Protein AF-K0W3X6-F1 (afdb_monomer_lite)

Radius of gyration: 17.34 Å; chains: 1; bounding box: 34×42×47 Å

Structure (mmCIF, N/CA/C/O backbone):
data_AF-K0W3X6-F1
#
_en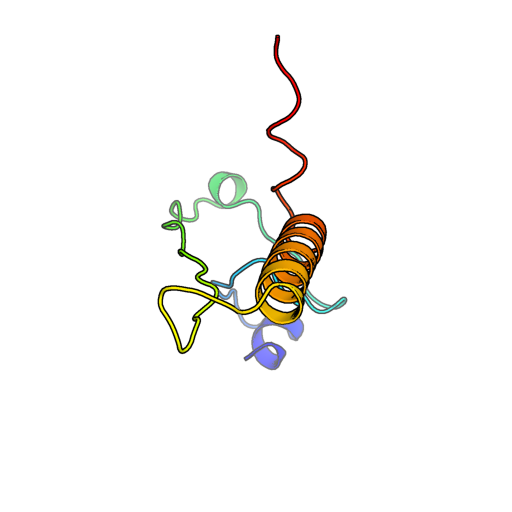try.id   AF-K0W3X6-F1
#
loop_
_atom_site.group_PDB
_atom_site.id
_atom_site.type_symbol
_atom_site.label_atom_id
_atom_site.label_alt_id
_atom_site.label_comp_id
_atom_site.label_asym_id
_atom_site.label_entity_id
_atom_site.label_seq_id
_atom_site.pdbx_PDB_ins_code
_atom_site.Cartn_x
_atom_site.Cartn_y
_atom_site.Cartn_z
_atom_site.occupancy
_atom_site.B_iso_or_equiv
_atom_site.auth_seq_id
_atom_site.auth_comp_id
_atom_site.auth_asym_id
_atom_site.auth_atom_id
_atom_site.pdbx_PDB_model_num
ATOM 1 N N . LEU A 1 1 ? 3.368 -12.823 -10.098 1.00 67.69 1 LEU A N 1
ATOM 2 C CA . LEU A 1 1 ? 3.283 -11.797 -11.165 1.00 67.69 1 LEU A CA 1
ATOM 3 C C . LEU A 1 1 ? 4.572 -10.984 -11.341 1.00 67.69 1 LEU A C 1
ATOM 5 O O . LEU A 1 1 ? 4.941 -10.741 -12.476 1.00 67.69 1 LEU A O 1
ATOM 9 N N . TRP A 1 2 ? 5.312 -10.634 -10.278 1.00 80.31 2 TRP A N 1
ATOM 10 C CA . TRP A 1 2 ? 6.593 -9.913 -10.414 1.00 80.31 2 TRP A CA 1
ATOM 11 C C . TRP A 1 2 ? 7.682 -10.638 -11.219 1.00 80.31 2 TRP A C 1
ATOM 13 O O . TRP A 1 2 ? 8.534 -9.973 -11.790 1.00 80.31 2 TRP A O 1
ATOM 23 N N . ALA A 1 3 ? 7.657 -11.974 -11.289 1.00 83.06 3 ALA A N 1
ATOM 24 C CA . ALA A 1 3 ? 8.697 -12.760 -11.954 1.00 83.06 3 ALA A CA 1
ATOM 25 C C . ALA A 1 3 ? 8.883 -12.392 -13.439 1.00 83.06 3 ALA A C 1
ATOM 27 O O . ALA A 1 3 ? 10.004 -12.131 -13.857 1.00 83.06 3 ALA A O 1
ATOM 28 N N . ALA A 1 4 ? 7.797 -12.300 -14.216 1.00 86.31 4 ALA A N 1
ATOM 29 C CA . ALA A 1 4 ? 7.874 -11.968 -15.641 1.00 86.31 4 ALA A CA 1
ATOM 30 C C . ALA A 1 4 ? 8.371 -10.531 -15.875 1.00 86.31 4 ALA A C 1
ATOM 32 O O . ALA A 1 4 ? 9.247 -10.305 -16.706 1.00 86.31 4 ALA A O 1
ATOM 33 N N . THR A 1 5 ? 7.871 -9.566 -15.095 1.00 90.00 5 THR A N 1
ATOM 34 C CA . THR A 1 5 ? 8.303 -8.162 -15.179 1.00 90.00 5 THR A CA 1
ATOM 35 C C . THR A 1 5 ? 9.764 -7.994 -14.763 1.00 90.00 5 THR A C 1
ATOM 37 O O . THR A 1 5 ? 10.514 -7.291 -15.431 1.00 90.00 5 THR A O 1
ATOM 40 N N . ALA A 1 6 ? 10.201 -8.677 -13.700 1.00 88.19 6 ALA A N 1
ATOM 41 C CA . ALA A 1 6 ? 11.591 -8.647 -13.247 1.00 88.19 6 ALA A CA 1
ATOM 42 C C . ALA A 1 6 ? 12.553 -9.341 -14.228 1.00 88.19 6 ALA A C 1
ATOM 44 O O . ALA A 1 6 ? 13.724 -8.983 -14.280 1.00 88.19 6 ALA A O 1
ATOM 45 N N . ALA A 1 7 ? 12.063 -10.306 -15.012 1.00 90.12 7 ALA A N 1
ATOM 46 C CA . ALA A 1 7 ? 12.813 -10.956 -16.086 1.00 90.12 7 ALA A CA 1
ATOM 47 C C . ALA A 1 7 ? 12.818 -10.156 -17.406 1.00 90.12 7 ALA A C 1
ATOM 49 O O . ALA A 1 7 ? 13.415 -10.603 -18.379 1.00 90.12 7 ALA A O 1
ATOM 50 N N . GLY A 1 8 ? 12.151 -8.996 -17.465 1.00 88.69 8 GLY A N 1
ATOM 51 C CA . GLY A 1 8 ? 12.092 -8.162 -18.671 1.00 88.69 8 GLY A CA 1
ATOM 52 C C . GLY A 1 8 ? 11.132 -8.666 -19.753 1.00 88.69 8 GLY A C 1
ATOM 53 O O . GLY A 1 8 ? 11.188 -8.187 -20.880 1.00 88.69 8 GLY A O 1
ATOM 54 N N . LEU A 1 9 ? 10.234 -9.601 -19.429 1.00 90.81 9 LEU A N 1
ATOM 55 C CA . LEU A 1 9 ? 9.313 -10.221 -20.393 1.00 90.81 9 LEU A CA 1
ATOM 56 C C . LEU A 1 9 ? 8.011 -9.428 -20.607 1.00 90.81 9 LEU A C 1
ATOM 58 O O . LEU A 1 9 ? 7.146 -9.858 -21.364 1.00 90.81 9 LEU A O 1
ATOM 62 N N . GLY A 1 10 ? 7.837 -8.290 -19.932 1.00 89.44 10 GLY A N 1
ATOM 63 C CA . GLY A 1 10 ? 6.669 -7.429 -20.104 1.00 89.44 10 GLY A CA 1
ATOM 64 C C . GLY A 1 10 ? 6.509 -6.376 -19.011 1.00 89.44 10 GLY A C 1
ATOM 65 O O . GLY A 1 10 ? 7.312 -6.286 -18.081 1.00 89.44 10 GLY A O 1
ATOM 66 N N . VAL A 1 11 ? 5.430 -5.598 -19.110 1.00 90.25 11 VAL A N 1
ATOM 67 C CA . VAL A 1 11 ? 5.031 -4.564 -18.140 1.00 90.25 11 VAL A CA 1
ATOM 68 C C . VAL A 1 11 ? 3.731 -4.957 -17.438 1.00 90.25 11 VAL A C 1
ATOM 70 O O . VAL A 1 11 ? 2.936 -5.724 -17.974 1.00 90.25 11 VAL A O 1
ATOM 73 N N . THR A 1 12 ? 3.501 -4.448 -16.227 1.00 89.94 12 THR A N 1
ATOM 74 C CA . THR A 1 12 ? 2.274 -4.717 -15.461 1.00 89.94 12 THR A CA 1
ATOM 75 C C . THR A 1 12 ? 1.755 -3.446 -14.804 1.00 89.94 12 THR A C 1
ATOM 77 O O . THR A 1 12 ? 2.534 -2.633 -14.310 1.00 89.94 12 THR A O 1
ATOM 80 N N . ILE A 1 13 ? 0.430 -3.307 -14.738 1.00 89.31 13 ILE A N 1
ATOM 81 C CA . ILE A 1 13 ? -0.240 -2.250 -13.973 1.00 89.31 13 ILE A CA 1
ATOM 82 C C . ILE A 1 13 ? -0.344 -2.691 -12.512 1.00 89.31 13 ILE A C 1
ATOM 84 O O . ILE A 1 13 ? -0.816 -3.794 -12.221 1.00 89.31 13 ILE A O 1
ATOM 88 N N . ARG A 1 14 ? 0.119 -1.847 -11.587 1.00 87.44 14 ARG A N 1
ATOM 89 C CA . ARG A 1 14 ? 0.075 -2.082 -10.137 1.00 87.44 14 ARG A CA 1
ATOM 90 C C . ARG A 1 14 ? -0.077 -0.755 -9.402 1.00 87.44 14 ARG A C 1
ATOM 92 O O . ARG A 1 14 ? 0.292 0.294 -9.922 1.00 87.44 14 ARG A O 1
ATOM 99 N N . THR A 1 15 ? -0.573 -0.814 -8.169 1.00 85.88 15 THR A N 1
ATOM 100 C CA . THR A 1 15 ? -0.367 0.289 -7.230 1.00 85.88 15 THR A CA 1
ATOM 101 C C . THR A 1 15 ? 1.129 0.394 -6.924 1.00 85.88 15 THR A C 1
ATOM 103 O O . THR A 1 15 ? 1.840 -0.614 -6.980 1.00 85.88 15 THR A O 1
ATOM 106 N N . PRO A 1 16 ? 1.640 1.579 -6.570 1.00 79.12 16 PRO A N 1
ATOM 107 C CA . PRO A 1 16 ? 3.061 1.743 -6.280 1.00 79.12 16 PRO A CA 1
ATOM 108 C C . PRO A 1 16 ? 3.471 1.145 -4.915 1.00 79.12 16 PRO A C 1
ATOM 110 O O . PRO A 1 16 ? 4.595 1.328 -4.457 1.00 79.12 16 PRO A O 1
ATOM 113 N N . VAL A 1 17 ? 2.563 0.416 -4.259 1.00 83.69 17 VAL A N 1
ATOM 114 C CA . VAL A 1 17 ? 2.774 -0.240 -2.967 1.00 83.69 17 VAL A CA 1
ATOM 115 C C . VAL A 1 17 ? 3.572 -1.525 -3.149 1.00 83.69 17 VAL A C 1
ATOM 117 O O . VAL A 1 17 ? 3.209 -2.387 -3.950 1.00 83.69 17 VAL A O 1
ATOM 120 N N . GLY A 1 18 ? 4.627 -1.679 -2.347 1.00 82.81 18 GLY A N 1
ATOM 121 C CA . GLY A 1 18 ? 5.410 -2.914 -2.299 1.00 82.81 18 GLY A CA 1
ATOM 122 C C . GLY A 1 18 ? 6.170 -3.204 -3.594 1.00 82.81 18 GLY A C 1
ATOM 123 O O . GLY A 1 18 ? 6.252 -4.365 -3.993 1.00 82.81 18 GLY A O 1
ATOM 124 N N . LEU A 1 19 ? 6.687 -2.163 -4.260 1.00 86.94 19 LEU A N 1
ATOM 125 C CA . LEU A 1 19 ? 7.538 -2.288 -5.445 1.00 86.94 19 LEU A CA 1
ATOM 126 C C . LEU A 1 19 ? 8.848 -3.027 -5.086 1.00 86.94 19 LEU A C 1
ATOM 128 O O . LEU A 1 19 ? 9.620 -2.523 -4.268 1.00 86.94 19 LEU A O 1
ATOM 132 N N . PRO A 1 20 ? 9.133 -4.204 -5.673 1.00 86.81 20 PRO A N 1
ATOM 133 C CA . PRO A 1 20 ? 10.395 -4.902 -5.440 1.00 86.81 20 PRO A CA 1
ATOM 134 C C . PRO A 1 20 ? 11.595 -4.143 -6.018 1.00 86.81 20 PRO A C 1
ATOM 136 O O . PRO A 1 20 ? 11.499 -3.556 -7.089 1.00 86.81 20 PRO A O 1
ATOM 139 N N . ALA A 1 21 ? 12.768 -4.272 -5.393 1.00 87.19 21 ALA A N 1
ATOM 140 C CA . ALA A 1 21 ? 13.995 -3.584 -5.823 1.00 87.19 21 ALA A CA 1
ATOM 141 C C . ALA A 1 21 ? 14.437 -3.882 -7.273 1.00 87.19 21 ALA A C 1
ATOM 143 O O . ALA A 1 21 ? 15.140 -3.085 -7.884 1.00 87.19 21 ALA A O 1
ATOM 144 N N . LYS A 1 22 ? 14.043 -5.036 -7.832 1.00 88.44 22 LYS A N 1
ATOM 145 C CA . LYS A 1 22 ? 14.416 -5.467 -9.193 1.00 88.44 22 LYS A CA 1
ATOM 146 C C . LYS A 1 22 ? 13.528 -4.890 -10.301 1.00 88.44 22 LYS A C 1
ATOM 148 O O . LYS A 1 22 ? 13.732 -5.214 -11.466 1.00 88.44 22 LYS A O 1
ATOM 153 N N . VAL A 1 23 ? 12.527 -4.084 -9.963 1.00 89.94 23 VAL A N 1
ATOM 154 C CA . VAL A 1 23 ? 11.620 -3.458 -10.932 1.00 89.94 23 VAL A CA 1
ATOM 155 C C . VAL A 1 23 ? 11.513 -1.964 -10.653 1.00 89.94 23 VAL A C 1
ATOM 157 O O . VAL A 1 23 ? 11.765 -1.505 -9.543 1.00 89.94 23 VAL A O 1
ATOM 160 N N . ARG A 1 24 ? 11.129 -1.195 -11.671 1.00 88.88 24 ARG A N 1
ATOM 161 C CA . ARG A 1 24 ? 10.954 0.257 -11.573 1.00 88.88 24 ARG A CA 1
ATOM 162 C C . ARG A 1 24 ? 9.597 0.676 -12.115 1.00 88.88 24 ARG A C 1
ATOM 164 O O . ARG A 1 24 ? 9.066 0.031 -13.019 1.00 88.88 24 ARG A O 1
ATOM 171 N N . THR A 1 25 ? 9.076 1.782 -11.603 1.00 89.12 25 THR A N 1
ATOM 172 C CA . THR A 1 25 ? 7.903 2.448 -12.177 1.00 89.12 25 THR A CA 1
ATOM 173 C C . THR A 1 25 ? 8.276 3.090 -13.514 1.00 89.12 25 THR A C 1
ATOM 175 O O . THR A 1 25 ? 9.372 3.633 -13.663 1.00 89.12 25 THR A O 1
ATOM 178 N N . LEU A 1 26 ? 7.372 3.021 -14.490 1.00 88.56 26 LEU A N 1
ATOM 179 C CA . LEU A 1 26 ? 7.516 3.689 -15.783 1.00 88.56 26 LEU A CA 1
ATOM 180 C C . LEU A 1 26 ? 6.691 4.980 -15.785 1.00 88.56 26 LEU A C 1
ATOM 182 O O . LEU A 1 26 ? 5.602 4.998 -15.217 1.00 88.56 26 LEU A O 1
ATOM 186 N N . GLN A 1 27 ? 7.208 6.034 -16.422 1.00 84.88 27 GLN A N 1
ATOM 187 C CA . GLN A 1 27 ? 6.469 7.275 -16.679 1.00 84.88 27 GLN A CA 1
ATOM 188 C C . GLN A 1 27 ? 5.537 7.048 -17.876 1.00 84.88 27 GLN A C 1
ATOM 190 O O . GLN A 1 27 ? 6.056 6.900 -18.983 1.00 84.88 27 GLN A O 1
ATOM 195 N N . PRO A 1 28 ? 4.206 6.954 -17.689 1.00 82.19 28 PRO A N 1
ATOM 196 C CA . PRO A 1 28 ? 3.297 6.501 -18.742 1.00 82.19 28 PRO A CA 1
ATOM 197 C C . PRO A 1 28 ? 3.362 7.367 -20.005 1.00 82.19 28 PRO A C 1
ATOM 199 O O . PRO A 1 28 ? 3.471 6.830 -21.108 1.00 82.19 28 PRO A O 1
ATOM 202 N N . GLU A 1 29 ? 3.395 8.691 -19.841 1.00 81.88 29 GLU A N 1
ATOM 203 C CA . GLU A 1 29 ? 3.452 9.661 -20.939 1.00 81.88 29 GLU A CA 1
ATOM 204 C C . GLU A 1 29 ? 4.711 9.532 -21.807 1.00 81.88 29 GLU A C 1
ATOM 206 O O . GLU A 1 29 ? 4.634 9.662 -23.027 1.00 81.88 29 GLU A O 1
ATOM 211 N N . ALA A 1 30 ? 5.860 9.207 -21.208 1.00 83.75 30 ALA A N 1
ATOM 212 C CA . ALA A 1 30 ? 7.139 9.122 -21.915 1.00 83.75 30 ALA A CA 1
ATOM 213 C C . ALA A 1 30 ? 7.233 7.909 -22.857 1.00 83.75 30 ALA A C 1
ATOM 215 O O . ALA A 1 30 ? 8.113 7.858 -23.714 1.00 83.75 30 ALA A O 1
ATOM 216 N N . ILE A 1 31 ? 6.347 6.924 -22.690 1.00 87.12 31 ILE A N 1
ATOM 217 C CA . ILE A 1 31 ? 6.332 5.674 -23.463 1.00 87.12 31 ILE A CA 1
ATOM 218 C C . ILE A 1 31 ? 4.975 5.402 -24.125 1.00 87.12 31 ILE A C 1
ATOM 220 O O . ILE A 1 31 ? 4.707 4.277 -24.541 1.00 87.12 31 ILE A O 1
ATOM 224 N N . GLY A 1 32 ? 4.114 6.421 -24.221 1.00 88.12 32 GLY A N 1
ATOM 225 C CA . GLY A 1 32 ? 2.820 6.321 -24.900 1.00 88.12 32 GLY A CA 1
ATOM 226 C C . GLY A 1 32 ? 1.818 5.386 -24.216 1.00 88.12 32 GLY A C 1
ATOM 227 O O . GLY A 1 32 ? 0.919 4.869 -24.878 1.00 88.12 32 GLY A O 1
ATOM 228 N N . LEU A 1 33 ? 1.966 5.138 -22.910 1.00 88.94 33 LEU A N 1
ATOM 229 C CA . LEU A 1 33 ? 1.001 4.346 -22.152 1.00 88.94 33 LEU A CA 1
ATOM 230 C C . LEU A 1 33 ? -0.211 5.198 -21.753 1.00 88.94 33 LEU A C 1
ATOM 232 O O . LEU A 1 33 ? -0.063 6.381 -21.440 1.00 88.94 33 LEU A O 1
ATOM 236 N N . PRO A 1 34 ? -1.416 4.601 -21.715 1.00 87.69 34 PRO A N 1
ATOM 237 C CA . PRO A 1 34 ? -2.617 5.317 -21.320 1.00 87.69 34 PRO A CA 1
ATOM 238 C C . PRO A 1 34 ? -2.555 5.741 -19.850 1.00 87.69 34 PRO A C 1
ATOM 240 O O . PRO A 1 34 ? -1.975 5.055 -19.002 1.00 87.69 34 PRO A O 1
ATOM 243 N N . ALA A 1 35 ? -3.225 6.850 -19.538 1.00 86.50 35 ALA A N 1
ATOM 244 C CA . ALA A 1 35 ? -3.456 7.249 -18.159 1.00 86.50 35 ALA A CA 1
ATOM 245 C C . ALA A 1 35 ? -4.271 6.171 -17.425 1.00 86.50 35 ALA A C 1
ATOM 247 O O . ALA A 1 35 ? -5.238 5.624 -17.958 1.00 86.50 35 ALA A O 1
ATOM 248 N N . LEU A 1 36 ? -3.880 5.876 -16.187 1.00 86.94 36 LEU A N 1
ATOM 249 C CA . LEU A 1 36 ? -4.539 4.867 -15.365 1.00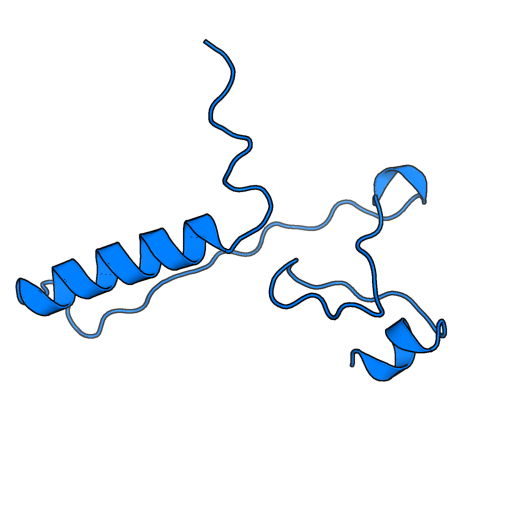 86.94 36 LEU A CA 1
ATOM 250 C C . LEU A 1 36 ? -5.556 5.507 -14.410 1.00 86.94 36 LEU A C 1
ATOM 252 O O . LEU A 1 36 ? -5.308 6.603 -13.896 1.00 86.94 36 LEU A O 1
ATOM 256 N N . PRO A 1 37 ? -6.681 4.828 -14.119 1.00 86.81 37 PRO A N 1
ATOM 257 C CA . PRO A 1 37 ? -7.627 5.300 -13.117 1.00 86.81 37 PRO A CA 1
ATOM 258 C C . PRO A 1 37 ? -7.013 5.243 -11.712 1.00 86.81 37 PRO A C 1
ATOM 260 O O . PRO A 1 37 ? -6.134 4.429 -11.418 1.00 86.81 37 PRO A O 1
ATOM 263 N N . LYS A 1 38 ? -7.515 6.091 -10.810 1.00 85.06 38 LYS A N 1
ATOM 264 C CA . LYS A 1 38 ? -7.152 6.039 -9.389 1.00 85.06 38 LYS A CA 1
ATOM 265 C C . LYS A 1 38 ? -7.921 4.917 -8.691 1.00 85.06 38 LYS A C 1
ATOM 267 O O . LYS A 1 38 ? -9.107 4.731 -8.944 1.00 85.06 38 LYS A O 1
ATOM 272 N N . LEU A 1 39 ? -7.252 4.215 -7.777 1.00 87.50 39 LEU A N 1
ATOM 273 C CA . LEU A 1 39 ? -7.870 3.209 -6.915 1.00 87.50 39 LEU A CA 1
ATOM 274 C C . LEU A 1 39 ? -8.084 3.784 -5.511 1.00 87.50 39 LEU A C 1
ATOM 276 O O . LEU A 1 39 ? -7.154 4.336 -4.923 1.00 87.50 39 LEU A O 1
ATOM 280 N N . GLY A 1 40 ? -9.298 3.649 -4.978 1.00 87.62 40 GLY A N 1
ATOM 281 C CA . GLY A 1 40 ? -9.601 4.015 -3.595 1.00 87.62 40 GLY A CA 1
ATOM 282 C C . GLY A 1 40 ? -9.028 3.003 -2.601 1.00 87.62 40 GLY A C 1
ATOM 283 O O . GLY A 1 40 ? -9.017 1.803 -2.869 1.00 87.62 40 GLY A O 1
ATOM 284 N N . LEU A 1 41 ? -8.577 3.487 -1.444 1.00 89.12 41 LEU A N 1
ATOM 285 C CA . LEU A 1 41 ? -8.179 2.661 -0.305 1.00 89.12 41 LEU A CA 1
ATOM 286 C C . LEU A 1 41 ? -9.052 3.030 0.895 1.00 89.12 41 LEU A C 1
ATOM 288 O O . LEU A 1 41 ? -9.176 4.210 1.221 1.00 89.12 41 LEU A O 1
ATOM 292 N N . VAL A 1 42 ? -9.645 2.028 1.542 1.00 92.88 42 VAL A N 1
ATOM 293 C CA . VAL A 1 42 ? -10.577 2.215 2.661 1.00 92.88 42 VAL A CA 1
ATOM 294 C C . VAL A 1 42 ? -10.123 1.372 3.846 1.00 92.88 42 VAL A C 1
ATOM 296 O O . VAL A 1 42 ? -9.797 0.197 3.691 1.00 92.88 42 VAL A O 1
ATOM 299 N N . LEU A 1 43 ? -10.115 1.976 5.034 1.00 93.81 43 LEU A N 1
ATOM 300 C CA . LEU A 1 43 ? -9.946 1.260 6.293 1.00 93.81 43 LEU A CA 1
ATOM 301 C C . LEU A 1 43 ? -11.329 0.871 6.822 1.00 93.81 43 LEU A C 1
ATOM 303 O O . LEU A 1 43 ? -12.108 1.735 7.222 1.00 93.81 43 LEU A O 1
ATOM 307 N N . HIS A 1 44 ? -11.639 -0.423 6.797 1.00 95.31 44 HIS A N 1
ATOM 308 C CA . HIS A 1 44 ? -12.902 -0.932 7.323 1.00 95.31 44 HIS A CA 1
ATOM 309 C C . HIS A 1 44 ? -12.905 -0.939 8.854 1.00 95.31 44 HIS A C 1
ATOM 311 O O . HIS A 1 44 ? -11.900 -1.252 9.491 1.00 95.31 44 HIS A O 1
ATOM 317 N N . ARG A 1 45 ? -14.066 -0.619 9.424 1.00 91.00 45 ARG A N 1
ATOM 318 C CA . ARG A 1 45 ? -14.362 -0.674 10.859 1.00 91.00 45 ARG A CA 1
ATOM 319 C C . ARG A 1 45 ? -15.575 -1.570 11.085 1.00 91.00 45 ARG A C 1
ATOM 321 O O . ARG A 1 45 ? -16.455 -1.603 10.225 1.00 91.00 45 ARG A O 1
ATOM 328 N N . ALA A 1 46 ? -15.595 -2.295 12.200 1.00 88.88 46 ALA A N 1
ATOM 329 C CA . ALA A 1 46 ? -16.708 -3.179 12.538 1.00 88.88 46 ALA A CA 1
ATOM 330 C C . ALA A 1 46 ? -17.931 -2.375 13.015 1.00 88.88 46 ALA A C 1
ATOM 332 O O . ALA A 1 46 ? -19.051 -2.655 12.596 1.00 88.88 46 ALA A O 1
ATOM 333 N N . GLU A 1 47 ? -17.708 -1.325 13.805 1.00 91.31 47 GLU A N 1
ATOM 334 C CA . GLU A 1 47 ? -18.750 -0.451 14.343 1.00 91.31 47 GLU A CA 1
ATOM 335 C C . GLU A 1 47 ? -18.694 0.962 13.746 1.00 91.31 47 GLU A C 1
ATOM 337 O O . GLU A 1 47 ? -17.647 1.451 13.312 1.00 91.31 47 GLU A O 1
ATOM 342 N N . ALA A 1 48 ? -19.835 1.658 13.748 1.00 85.75 48 ALA A N 1
ATOM 343 C CA . ALA A 1 48 ? -19.898 3.067 13.358 1.00 85.75 48 ALA A CA 1
ATOM 344 C C . ALA A 1 48 ? -19.193 3.980 14.378 1.00 85.75 48 ALA A C 1
ATOM 346 O O . ALA A 1 48 ? -18.509 4.927 13.982 1.00 85.75 48 ALA A O 1
ATOM 347 N N . GLU A 1 49 ? -19.324 3.657 15.666 1.00 91.44 49 GLU A N 1
ATOM 348 C CA . GLU A 1 49 ? -18.662 4.331 16.781 1.00 91.44 49 GLU A CA 1
ATOM 349 C C . GLU A 1 49 ? -17.635 3.393 17.410 1.00 91.44 49 GLU A C 1
ATOM 351 O O . GLU A 1 49 ? -17.962 2.304 17.876 1.00 91.44 49 GLU A O 1
ATOM 356 N N . LEU A 1 50 ? -16.374 3.818 17.400 1.00 91.00 50 LEU A N 1
ATOM 357 C CA . LEU A 1 50 ? -15.267 3.049 17.951 1.00 91.00 50 LEU A CA 1
ATOM 358 C C . LEU A 1 50 ? -14.975 3.491 19.381 1.00 91.00 50 LEU A C 1
ATOM 360 O O . LEU A 1 50 ? -15.016 4.679 19.700 1.00 91.00 50 LEU A O 1
ATOM 364 N N . GLN A 1 51 ? -14.568 2.540 20.221 1.00 96.06 51 GLN A N 1
ATOM 365 C CA . GLN A 1 51 ? -13.965 2.874 21.507 1.00 96.06 51 GLN A CA 1
ATOM 366 C C . GLN A 1 51 ? -12.703 3.735 21.304 1.00 96.06 51 GLN A C 1
ATOM 368 O O . GLN A 1 51 ? -12.009 3.568 20.293 1.00 96.06 51 GLN A O 1
ATOM 373 N N . PRO A 1 52 ? -12.334 4.600 22.270 1.00 95.31 52 PRO A N 1
ATOM 374 C CA . PRO A 1 52 ? -11.229 5.549 22.106 1.00 95.31 52 PRO A CA 1
ATOM 375 C C . PRO A 1 52 ? -9.905 4.918 21.645 1.00 95.31 52 PRO A C 1
ATOM 377 O O . PRO A 1 52 ? -9.220 5.464 20.783 1.00 95.31 52 PRO A O 1
ATOM 380 N N . ALA A 1 53 ? -9.561 3.734 22.161 1.00 96.06 53 ALA A N 1
ATOM 381 C CA . ALA A 1 53 ? -8.345 3.021 21.768 1.00 96.06 53 ALA A CA 1
ATOM 382 C C . ALA A 1 53 ? -8.377 2.548 20.301 1.00 96.06 53 ALA A C 1
ATOM 384 O O . ALA A 1 53 ? -7.392 2.698 19.578 1.00 96.06 53 ALA A O 1
ATOM 385 N N . ALA A 1 54 ? -9.514 2.019 19.840 1.00 95.69 54 ALA A N 1
ATOM 386 C CA . ALA A 1 54 ? -9.687 1.572 18.460 1.00 95.69 54 ALA A CA 1
ATOM 387 C C . ALA A 1 54 ? -9.729 2.756 17.482 1.00 95.69 54 ALA A C 1
ATOM 389 O O . ALA A 1 54 ? -9.115 2.692 16.416 1.00 95.69 54 ALA A O 1
ATOM 390 N N . ALA A 1 55 ? -10.373 3.863 17.869 1.00 96.06 55 ALA A N 1
ATOM 391 C CA . ALA A 1 55 ? -10.339 5.109 17.107 1.00 96.06 55 ALA A CA 1
ATOM 392 C C . ALA A 1 55 ? -8.894 5.603 16.932 1.00 96.06 55 ALA A C 1
ATOM 394 O O . ALA A 1 55 ? -8.466 5.894 15.814 1.00 96.06 55 ALA A O 1
ATOM 395 N N . ARG A 1 56 ? -8.102 5.591 18.013 1.00 96.56 56 ARG A N 1
ATOM 396 C CA . ARG A 1 56 ? -6.694 5.990 17.956 1.00 96.56 56 ARG A CA 1
ATOM 397 C C . ARG A 1 56 ? -5.859 5.084 17.053 1.00 96.56 56 ARG A C 1
ATOM 399 O O . ARG A 1 56 ? -5.025 5.574 16.294 1.00 96.56 56 ARG A O 1
ATOM 406 N N . LEU A 1 57 ? -6.080 3.773 17.106 1.00 96.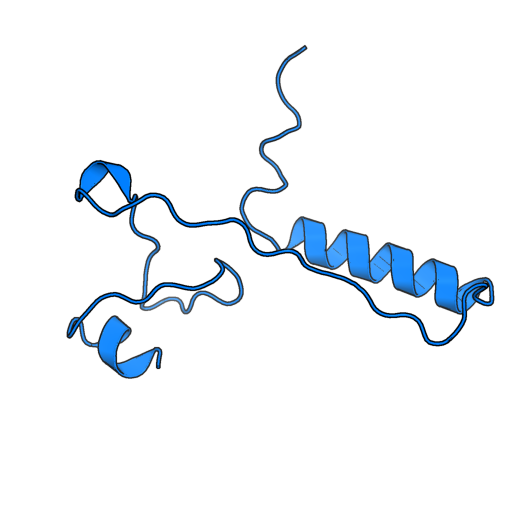69 57 LEU A N 1
ATOM 407 C CA . LEU A 1 57 ? -5.406 2.836 16.209 1.00 96.69 57 LEU A CA 1
ATOM 408 C C . LEU A 1 57 ? -5.753 3.121 14.741 1.00 96.69 57 LEU A C 1
ATOM 410 O O . LEU A 1 57 ? -4.858 3.148 13.899 1.00 96.69 57 LEU A O 1
ATOM 414 N N . ALA A 1 58 ? -7.026 3.378 14.436 1.00 96.38 58 ALA A N 1
ATOM 415 C CA . ALA A 1 58 ? -7.464 3.689 13.080 1.00 96.38 58 ALA A CA 1
ATOM 416 C C . ALA A 1 58 ? -6.793 4.959 12.527 1.00 96.38 58 ALA A C 1
ATOM 418 O O . ALA A 1 58 ? -6.419 4.992 11.353 1.00 96.38 58 ALA A O 1
ATOM 419 N N . GLU A 1 59 ? -6.597 5.984 13.359 1.00 96.19 59 GLU A N 1
ATOM 420 C CA . GLU A 1 59 ? -5.833 7.182 12.989 1.00 96.19 59 GLU A CA 1
ATOM 421 C C . GLU A 1 59 ? -4.367 6.858 12.690 1.00 96.19 59 GLU A C 1
ATOM 423 O O . GLU A 1 59 ? -3.845 7.269 11.652 1.00 96.19 59 GLU A O 1
ATOM 428 N N . LEU A 1 60 ? -3.707 6.101 13.572 1.00 97.31 60 LEU A N 1
ATOM 429 C CA . LEU A 1 60 ? -2.298 5.736 13.415 1.00 97.31 60 LEU A CA 1
ATOM 430 C C . LEU A 1 60 ? -2.075 4.908 12.148 1.00 97.31 60 LEU A C 1
ATOM 432 O O . LEU A 1 60 ? -1.169 5.206 11.374 1.00 97.31 60 LEU A O 1
ATOM 436 N N . VAL A 1 61 ? -2.940 3.928 11.882 1.00 96.06 61 VAL A N 1
ATOM 437 C CA . VAL A 1 61 ? -2.882 3.124 10.654 1.00 96.06 61 VAL A CA 1
ATOM 438 C C . VAL A 1 61 ? -3.035 4.014 9.421 1.00 96.06 61 VAL A C 1
ATOM 440 O O . VAL A 1 61 ? -2.248 3.896 8.484 1.00 96.06 61 VAL A O 1
ATOM 443 N N . GLN A 1 62 ? -3.994 4.944 9.418 1.00 94.44 62 GLN A N 1
ATOM 444 C CA . GLN A 1 62 ? -4.172 5.876 8.300 1.00 94.44 62 GLN A CA 1
ATOM 445 C C . GLN A 1 62 ? -2.952 6.779 8.088 1.00 94.44 62 GLN A C 1
ATOM 447 O O . GLN A 1 62 ? -2.569 7.023 6.941 1.00 94.44 62 GLN A O 1
ATOM 452 N N . GLN A 1 63 ? -2.329 7.259 9.167 1.00 94.44 63 GLN A N 1
ATOM 453 C CA . GLN A 1 63 ? -1.107 8.066 9.103 1.00 94.44 63 GLN A CA 1
ATOM 454 C C . GLN A 1 63 ? 0.064 7.254 8.543 1.00 94.44 63 GLN A C 1
ATOM 456 O O . GLN A 1 63 ? 0.710 7.693 7.590 1.00 94.44 63 GLN A O 1
ATOM 461 N N . SER A 1 64 ? 0.298 6.049 9.070 1.00 93.31 64 SER A N 1
ATOM 462 C CA . SER A 1 64 ? 1.369 5.159 8.612 1.00 93.31 64 SER A CA 1
ATOM 463 C C . SER A 1 64 ? 1.199 4.766 7.148 1.00 93.31 64 SER A C 1
ATOM 465 O O . SER A 1 64 ? 2.157 4.828 6.380 1.00 93.31 64 SER A O 1
ATOM 467 N N . VAL A 1 65 ? -0.022 4.418 6.729 1.00 91.69 65 VAL A N 1
ATOM 468 C CA . VAL A 1 65 ? -0.316 4.102 5.327 1.00 91.69 65 VAL A CA 1
ATOM 469 C C . VAL A 1 65 ? -0.062 5.321 4.448 1.00 91.69 65 VAL A C 1
ATOM 471 O O . VAL A 1 65 ? 0.638 5.203 3.448 1.00 91.69 65 VAL A O 1
ATOM 474 N N . ARG A 1 66 ? -0.554 6.508 4.824 1.00 89.12 66 ARG A N 1
ATOM 475 C CA . ARG A 1 66 ? -0.333 7.730 4.039 1.00 89.12 66 ARG A CA 1
ATOM 476 C C . ARG A 1 66 ? 1.152 8.043 3.866 1.00 89.12 66 ARG A C 1
ATOM 478 O O . ARG A 1 66 ? 1.541 8.402 2.761 1.00 89.12 66 ARG A O 1
ATOM 485 N N . ALA A 1 67 ? 1.960 7.867 4.910 1.00 88.44 67 ALA A N 1
ATOM 486 C CA . ALA A 1 67 ? 3.407 8.066 4.850 1.00 88.44 67 ALA A CA 1
ATOM 487 C C . ALA A 1 67 ? 4.122 7.022 3.972 1.00 88.44 67 ALA A C 1
ATOM 489 O O . ALA A 1 67 ? 5.117 7.337 3.326 1.00 88.44 67 ALA A O 1
ATOM 490 N N . ALA A 1 68 ? 3.609 5.790 3.920 1.00 85.81 68 ALA A N 1
ATOM 491 C CA . ALA A 1 68 ? 4.181 4.708 3.122 1.00 85.81 68 ALA A CA 1
ATOM 492 C C . ALA A 1 68 ? 3.783 4.747 1.633 1.00 85.81 68 ALA A C 1
ATOM 494 O O . ALA A 1 68 ? 4.438 4.106 0.809 1.00 85.81 68 ALA A O 1
ATOM 495 N N . LEU A 1 69 ? 2.709 5.460 1.268 1.00 85.81 69 LEU A N 1
ATOM 496 C CA . LEU A 1 69 ? 2.267 5.582 -0.121 1.00 85.81 69 LEU A CA 1
ATOM 497 C C . LEU A 1 69 ? 3.096 6.641 -0.871 1.00 85.81 69 LEU A C 1
ATOM 499 O O . LEU A 1 69 ? 3.052 7.816 -0.512 1.00 85.81 69 LEU A O 1
ATOM 503 N N . PRO A 1 70 ? 3.800 6.289 -1.958 1.00 70.69 70 PRO A N 1
ATOM 504 C CA . PRO A 1 70 ? 4.491 7.282 -2.775 1.00 70.69 70 PRO A CA 1
ATOM 505 C C . PRO A 1 70 ? 3.473 8.195 -3.485 1.00 70.69 70 PRO A C 1
ATOM 507 O O . PRO A 1 70 ? 2.495 7.722 -4.064 1.00 70.69 70 PRO A O 1
ATOM 510 N N . GLY A 1 71 ? 3.698 9.513 -3.425 1.00 66.00 71 GLY A N 1
ATOM 511 C CA . GLY A 1 71 ? 2.836 10.546 -4.028 1.00 66.00 71 GLY A CA 1
ATOM 512 C C . GLY A 1 71 ? 1.910 11.298 -3.060 1.00 66.00 71 GLY A C 1
ATOM 513 O O . GLY A 1 71 ? 1.346 12.321 -3.438 1.00 66.00 71 GLY A O 1
ATOM 514 N N . SER A 1 72 ? 1.786 10.871 -1.800 1.00 54.78 72 SER A N 1
ATOM 515 C CA . SER A 1 72 ? 1.036 11.604 -0.761 1.00 54.78 72 SER A CA 1
ATOM 516 C C . SER A 1 72 ? 1.783 12.831 -0.212 1.00 54.78 72 SER A C 1
ATOM 518 O O . SER A 1 72 ? 1.153 13.755 0.296 1.00 54.78 72 SER A O 1
ATOM 520 N N . ASN A 1 73 ? 3.113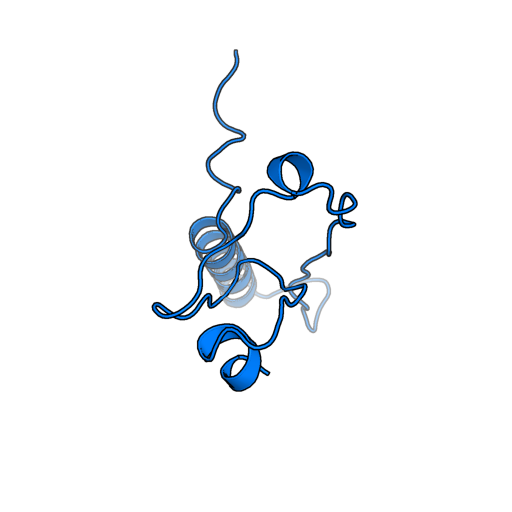 12.872 -0.357 1.00 44.31 73 ASN A N 1
ATOM 521 C CA . ASN A 1 73 ? 3.976 13.960 0.119 1.00 44.31 73 ASN A CA 1
ATOM 522 C C . ASN A 1 73 ? 4.100 15.142 -0.873 1.00 44.31 73 ASN A C 1
ATOM 524 O O . ASN A 1 73 ? 4.853 16.075 -0.621 1.00 44.31 73 ASN A O 1
ATOM 528 N N . GLY A 1 74 ? 3.402 15.095 -2.017 1.00 41.66 74 GLY A N 1
ATOM 529 C CA . GLY A 1 74 ? 3.494 16.093 -3.096 1.00 41.66 74 GLY A CA 1
ATOM 530 C C . GLY A 1 74 ? 2.361 17.125 -3.148 1.00 41.66 74 GLY A C 1
ATOM 531 O O . GLY A 1 74 ? 2.373 17.974 -4.029 1.00 41.66 74 GLY A O 1
ATOM 532 N N . LEU A 1 75 ? 1.380 17.066 -2.238 1.00 45.59 75 LEU A N 1
ATOM 533 C CA . LEU A 1 75 ? 0.245 18.009 -2.194 1.00 45.59 75 LEU A CA 1
ATOM 534 C C . LEU A 1 75 ? 0.403 19.121 -1.135 1.00 45.59 75 LEU A C 1
ATOM 536 O O . LEU A 1 75 ? -0.513 19.909 -0.935 1.00 45.59 75 LEU A O 1
ATOM 540 N N . ILE A 1 76 ? 1.566 19.210 -0.481 1.00 43.22 76 ILE A N 1
ATOM 541 C CA . ILE A 1 76 ? 1.947 20.292 0.448 1.00 43.22 76 ILE A CA 1
ATOM 542 C C . ILE A 1 76 ? 3.064 21.143 -0.167 1.00 43.22 76 ILE A C 1
ATOM 544 O O . ILE A 1 76 ? 4.178 21.254 0.331 1.00 43.22 76 ILE A O 1
ATOM 548 N N . SER A 1 77 ? 2.767 21.722 -1.320 1.00 39.72 77 SER A N 1
ATOM 549 C CA . SER A 1 77 ? 3.385 22.955 -1.803 1.00 39.72 77 SER A CA 1
ATOM 550 C C . SER A 1 77 ? 2.480 23.481 -2.894 1.00 39.72 77 SER A C 1
ATOM 552 O O . SER A 1 77 ? 2.384 22.847 -3.940 1.00 39.72 77 SER A O 1
ATOM 554 N N . GLN A 1 78 ? 1.757 24.560 -2.591 1.00 35.97 78 GLN A N 1
ATOM 555 C CA . GLN A 1 78 ? 1.717 25.834 -3.325 1.00 35.97 78 GLN A CA 1
ATOM 556 C C . GLN A 1 78 ? 0.645 26.709 -2.647 1.00 35.97 78 GLN A C 1
ATOM 558 O O . GLN A 1 78 ? -0.550 26.581 -2.921 1.00 35.97 78 GLN A O 1
ATOM 563 N N . HIS A 1 79 ? 1.088 27.558 -1.720 1.00 35.69 79 HIS A N 1
ATOM 564 C CA . HIS A 1 79 ? 0.415 28.803 -1.358 1.00 35.69 79 HIS A CA 1
ATOM 565 C C . HIS A 1 79 ? 1.468 29.903 -1.346 1.00 35.69 79 HIS A C 1
ATOM 567 O O . HIS A 1 79 ? 2.592 29.597 -0.883 1.00 35.69 79 HIS A O 1
#

pLDDT: mean 83.84, std 15.09, range [35.69, 97.31]

Foldseek 3Di:
DVPCQLVVNDDDDDFPAPDDPSHDDDDCVVPVHDDDDDDDDDDDDPDPDDD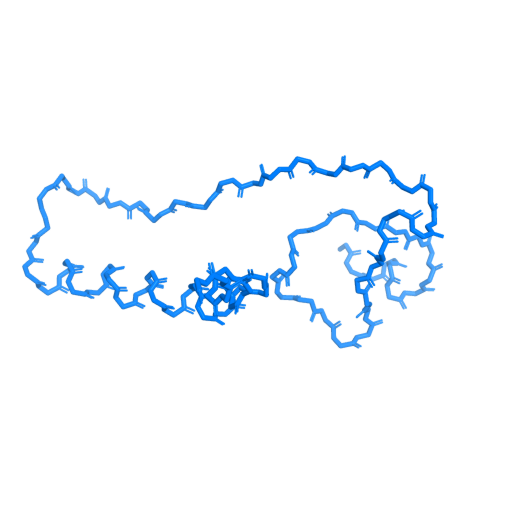PVVVVVVVVVVVVVLVRHPPSVPPPDDD

Sequence (79 aa):
LWAATAAGLGVTIRTPVGLPAKVRTLQPEAIGLPALPKLGLVLHRAEAELQPAAARLAELVQQSVRAALPGSNGLISQH

Secondary 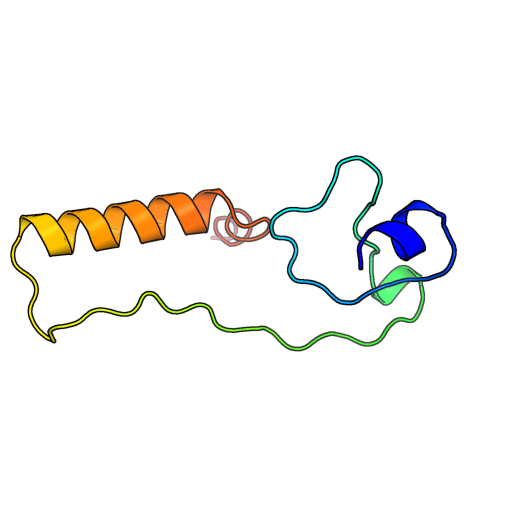structure (DSSP, 8-state):
-HHHHHTTS------STT--TT-----TGGGTPPPPPPPP-----SSSS--HHHHHHHHHHHHHHHHHSTTGGGSS---